Protein AF-A0A1F3W961-F1 (afdb_monomer)

Sequence (120 aa):
MQWIDKKYQHFYQILSARGVRIFGWLLVVLAALFMWKGSFWAGAIFGGVEILAQAYLPSLRFQYALISLLTYPIGRVVGFVALVIVYVLVITPIGLLRSRKFPHGWVDSSSDILPEKMFE

Mean predicted aligned error: 14.53 Å

Secondary structure (DSSP, 8-state):
-HHHHHHHHHHHHSS-HHHHHHHHHHHHHHHHHHHHTT-HHHHHHHHHHHHHHTT-HHHHHHHHHHHHHHHHHHHHHHHHHHHHHHIIIIIHHHHHHT----SS-TTHHHHTT-GGGS--

Structure (mmCIF, N/CA/C/O backbone):
data_AF-A0A1F3W961-F1
#
_entry.id   AF-A0A1F3W961-F1
#
loop_
_atom_site.group_PDB
_atom_site.id
_atom_site.type_symbol
_atom_site.label_atom_id
_atom_site.label_alt_id
_atom_site.label_comp_id
_atom_site.label_asym_id
_atom_site.label_entity_id
_atom_site.label_seq_id
_atom_site.pdbx_PDB_ins_code
_atom_site.Cartn_x
_atom_site.Cartn_y
_atom_site.Cartn_z
_atom_site.occupancy
_atom_site.B_iso_or_equiv
_atom_site.auth_seq_id
_atom_site.auth_comp_id
_atom_site.auth_asym_id
_atom_site.auth_atom_id
_atom_site.pdbx_PDB_model_num
ATOM 1 N N . MET A 1 1 ? 8.814 -21.767 15.604 1.00 44.59 1 MET A N 1
ATOM 2 C CA . MET A 1 1 ? 7.854 -20.675 15.305 1.00 44.59 1 MET A CA 1
ATOM 3 C C . MET A 1 1 ? 8.414 -19.268 15.526 1.00 44.59 1 MET A C 1
ATOM 5 O O . MET A 1 1 ? 8.162 -18.427 14.680 1.00 44.59 1 MET A O 1
ATOM 9 N N . GLN A 1 2 ? 9.254 -19.015 16.540 1.00 48.84 2 GLN A N 1
ATOM 10 C CA . GLN A 1 2 ? 9.833 -17.679 16.817 1.00 48.84 2 GLN A CA 1
ATOM 11 C C . GLN A 1 2 ? 10.632 -17.030 15.664 1.00 48.84 2 GLN A C 1
ATOM 13 O O . GLN A 1 2 ? 10.758 -15.808 15.608 1.00 48.84 2 GLN A O 1
ATOM 18 N N . TRP A 1 3 ? 11.181 -17.818 14.733 1.00 42.12 3 TRP A N 1
ATOM 19 C CA . TRP A 1 3 ? 11.844 -17.276 13.539 1.00 42.12 3 TRP A CA 1
ATOM 20 C C . TRP A 1 3 ? 10.837 -16.580 12.611 1.00 42.12 3 TRP A C 1
ATOM 22 O O . TRP A 1 3 ? 11.116 -15.475 12.148 1.00 42.12 3 TRP A O 1
ATOM 32 N N . ILE A 1 4 ? 9.670 -17.182 12.357 1.00 52.94 4 ILE A N 1
ATOM 33 C CA . ILE A 1 4 ? 8.662 -16.607 11.454 1.00 52.94 4 ILE A CA 1
ATOM 34 C C . ILE A 1 4 ? 8.180 -15.268 12.017 1.00 52.94 4 ILE A C 1
ATOM 36 O O . ILE A 1 4 ? 8.186 -14.284 11.282 1.00 52.94 4 ILE A O 1
ATOM 40 N N . ASP A 1 5 ? 7.916 -15.199 13.325 1.00 50.75 5 ASP A N 1
ATOM 41 C CA . ASP A 1 5 ? 7.569 -13.943 13.999 1.00 50.75 5 ASP A CA 1
ATOM 42 C C . ASP A 1 5 ? 8.665 -12.886 13.850 1.00 50.75 5 ASP A C 1
ATOM 44 O O . ASP A 1 5 ? 8.373 -11.757 13.465 1.00 50.75 5 ASP A O 1
ATOM 48 N N . LYS A 1 6 ? 9.942 -13.244 14.047 1.00 53.06 6 LYS A N 1
ATOM 49 C CA . LYS A 1 6 ? 11.059 -12.303 13.850 1.00 53.06 6 LYS A CA 1
ATOM 50 C C . LYS A 1 6 ? 11.167 -11.804 12.406 1.00 53.06 6 LYS A C 1
ATOM 52 O O . LYS A 1 6 ? 11.431 -10.624 12.196 1.00 53.06 6 LYS A O 1
ATOM 57 N N . LYS A 1 7 ? 10.953 -12.664 11.403 1.00 52.16 7 LYS A N 1
ATOM 58 C CA . LYS A 1 7 ? 11.064 -12.283 9.982 1.00 52.16 7 LYS A CA 1
ATOM 59 C C . LYS A 1 7 ? 9.878 -11.429 9.522 1.00 52.16 7 LYS A C 1
ATOM 61 O O . LYS A 1 7 ? 10.081 -10.448 8.808 1.00 52.16 7 LYS A O 1
ATOM 66 N N . TYR A 1 8 ? 8.666 -11.764 9.966 1.00 49.97 8 TYR A N 1
ATOM 67 C CA . TYR A 1 8 ? 7.462 -10.980 9.688 1.00 49.97 8 TYR A CA 1
ATOM 68 C C . TYR A 1 8 ? 7.497 -9.626 10.400 1.00 49.97 8 TYR A C 1
ATOM 70 O O . TYR A 1 8 ? 7.236 -8.603 9.772 1.00 49.97 8 TYR A O 1
ATOM 78 N N . GLN A 1 9 ? 7.899 -9.582 11.674 1.00 51.91 9 GLN A N 1
ATOM 79 C CA . GLN A 1 9 ? 8.039 -8.321 12.406 1.00 51.91 9 GLN A CA 1
ATOM 80 C C . GLN A 1 9 ? 9.103 -7.409 11.790 1.00 51.91 9 GLN A C 1
ATOM 82 O O . GLN A 1 9 ? 8.900 -6.197 11.758 1.00 51.91 9 GLN A O 1
ATOM 87 N N . HIS A 1 10 ? 10.192 -7.958 11.243 1.00 53.06 10 HIS A N 1
ATOM 88 C CA . HIS A 1 10 ? 11.224 -7.140 10.611 1.00 53.06 10 HIS A CA 1
ATOM 89 C C . HIS A 1 10 ? 10.709 -6.427 9.350 1.00 53.06 10 HIS A C 1
ATOM 91 O O . HIS A 1 10 ? 10.935 -5.231 9.196 1.00 53.06 10 HIS A O 1
ATOM 97 N N . PHE A 1 11 ? 9.911 -7.101 8.513 1.00 52.50 11 PHE A N 1
ATOM 98 C CA . PHE A 1 11 ? 9.284 -6.481 7.336 1.00 52.50 11 PHE A CA 1
ATOM 99 C C . PHE A 1 11 ? 8.367 -5.296 7.701 1.00 52.50 11 PHE A C 1
ATOM 101 O O . PHE A 1 11 ? 8.351 -4.287 6.999 1.00 52.50 11 PHE A O 1
ATOM 108 N N . TYR A 1 12 ? 7.662 -5.373 8.836 1.00 52.69 12 TYR A N 1
ATOM 109 C CA . TYR A 1 12 ? 6.782 -4.297 9.318 1.00 52.69 12 TYR A CA 1
ATOM 110 C C . TYR A 1 12 ? 7.485 -3.229 10.169 1.00 52.69 12 TYR A C 1
ATOM 112 O O . TYR A 1 12 ? 6.971 -2.116 10.299 1.00 52.69 12 TYR A O 1
ATOM 120 N N . GLN A 1 13 ? 8.665 -3.521 10.721 1.00 54.47 13 GLN A N 1
ATOM 121 C CA . GLN A 1 13 ? 9.537 -2.522 11.349 1.00 54.47 13 GLN A CA 1
ATOM 122 C C . GLN A 1 13 ? 10.244 -1.635 10.315 1.00 54.47 13 GLN A C 1
ATOM 124 O O . GLN A 1 13 ? 10.556 -0.488 10.626 1.00 54.47 13 GLN A O 1
ATOM 129 N N . ILE A 1 14 ? 10.445 -2.131 9.088 1.00 56.78 14 ILE A N 1
ATOM 130 C CA . ILE A 1 14 ? 11.060 -1.379 7.981 1.00 56.78 14 ILE A CA 1
ATOM 131 C C . ILE A 1 14 ? 10.112 -0.304 7.419 1.00 56.78 14 ILE A C 1
ATOM 133 O O . ILE A 1 14 ? 10.569 0.670 6.815 1.00 56.78 14 ILE A O 1
ATOM 137 N N . LEU A 1 15 ? 8.795 -0.404 7.656 1.00 64.06 15 LEU A N 1
ATOM 138 C CA . LEU A 1 15 ? 7.877 0.668 7.275 1.00 64.06 15 LEU A CA 1
ATOM 139 C C . LEU A 1 15 ? 8.116 1.903 8.152 1.00 64.06 15 LEU A C 1
ATOM 141 O O . LEU A 1 15 ? 7.747 1.947 9.334 1.00 64.06 15 LEU A O 1
ATOM 145 N N . SER A 1 16 ? 8.724 2.924 7.540 1.00 74.94 16 SER A N 1
ATOM 146 C CA . SER A 1 16 ? 8.951 4.215 8.183 1.00 74.94 16 SER A CA 1
ATOM 147 C C . SER A 1 16 ? 7.640 4.737 8.778 1.00 74.94 16 SER A C 1
ATOM 149 O O . SER A 1 16 ? 6.588 4.709 8.134 1.00 74.94 16 SER A O 1
ATOM 151 N N . ALA A 1 17 ? 7.690 5.235 10.016 1.00 78.12 17 ALA A N 1
ATOM 152 C CA . ALA A 1 17 ? 6.505 5.770 10.692 1.00 78.12 17 ALA A CA 1
ATOM 153 C C . ALA A 1 17 ? 5.816 6.871 9.863 1.00 78.12 17 ALA A C 1
ATOM 155 O O . ALA A 1 17 ? 4.596 7.011 9.899 1.00 78.12 17 ALA A O 1
ATOM 156 N N . ARG A 1 18 ? 6.592 7.611 9.058 1.00 83.06 18 ARG A N 1
ATOM 157 C CA . ARG A 1 18 ? 6.081 8.599 8.103 1.00 83.06 18 ARG A CA 1
ATOM 158 C C . ARG A 1 18 ? 5.230 7.951 7.003 1.00 83.06 18 ARG A C 1
ATOM 160 O O . ARG A 1 18 ? 4.133 8.435 6.756 1.00 83.06 18 ARG A O 1
ATOM 167 N N . GLY A 1 19 ? 5.691 6.861 6.386 1.00 81.19 19 GLY A N 1
ATOM 168 C CA . GLY A 1 19 ? 4.933 6.144 5.351 1.00 81.19 19 GLY A CA 1
ATOM 169 C C . GLY A 1 19 ? 3.609 5.577 5.869 1.00 81.19 19 GLY A C 1
ATOM 170 O O . GLY A 1 19 ? 2.579 5.730 5.220 1.00 81.19 19 GLY A O 1
ATOM 171 N N . VAL A 1 20 ? 3.616 5.021 7.084 1.00 84.31 20 VAL A N 1
ATOM 172 C CA . VAL A 1 20 ? 2.401 4.515 7.750 1.00 84.31 20 VAL A CA 1
ATOM 173 C C . VAL A 1 20 ? 1.388 5.639 8.004 1.00 84.31 20 VAL A C 1
ATOM 175 O O . VAL A 1 20 ? 0.197 5.463 7.768 1.00 84.31 20 VAL A O 1
ATOM 178 N N . ARG A 1 21 ? 1.847 6.819 8.439 1.00 85.75 21 ARG A N 1
ATOM 179 C CA . ARG A 1 21 ? 0.961 7.976 8.654 1.00 85.75 21 ARG A CA 1
ATOM 180 C C . ARG A 1 21 ? 0.380 8.521 7.355 1.00 85.75 21 ARG A C 1
ATOM 182 O O . ARG A 1 21 ? -0.801 8.855 7.325 1.00 85.75 21 ARG A O 1
ATOM 189 N N . ILE A 1 22 ? 1.185 8.596 6.290 1.00 88.06 22 ILE A N 1
ATOM 190 C CA . ILE A 1 22 ? 0.708 8.997 4.954 1.00 88.06 22 ILE A CA 1
ATOM 191 C C . ILE A 1 22 ? -0.395 8.044 4.488 1.00 88.06 22 ILE A C 1
ATOM 193 O O . ILE A 1 22 ? -1.434 8.493 4.015 1.00 88.06 22 ILE A O 1
ATOM 197 N N . PHE A 1 23 ? -0.199 6.739 4.681 1.00 88.56 23 PHE A N 1
ATOM 198 C CA . PHE A 1 23 ? -1.224 5.745 4.388 1.00 88.56 23 PHE A CA 1
ATOM 199 C C . PHE A 1 23 ? -2.513 5.972 5.192 1.00 88.56 23 PHE A C 1
ATOM 201 O O . PHE A 1 23 ? -3.590 6.006 4.605 1.00 88.56 23 PHE A O 1
ATOM 208 N N . GLY A 1 24 ? -2.418 6.218 6.501 1.00 87.06 24 GLY A N 1
ATOM 209 C CA . GLY A 1 24 ? -3.598 6.553 7.304 1.00 87.06 24 GLY A CA 1
ATOM 210 C C . GLY A 1 24 ? -4.315 7.818 6.816 1.00 87.06 24 GLY A C 1
ATOM 211 O O . GLY A 1 24 ? -5.539 7.868 6.786 1.00 87.06 24 GLY A O 1
ATOM 212 N N . TRP A 1 25 ? -3.579 8.838 6.359 1.00 90.50 25 TRP A N 1
ATOM 213 C CA . TRP A 1 25 ? -4.191 10.040 5.780 1.00 90.50 25 TRP A CA 1
ATOM 214 C C . TRP A 1 25 ? -4.935 9.740 4.479 1.00 90.50 25 TRP A C 1
ATOM 216 O O . TRP A 1 25 ? -6.008 10.296 4.256 1.00 90.50 25 TRP A O 1
ATOM 226 N N . LEU A 1 26 ? -4.420 8.830 3.648 1.00 91.50 26 LEU A N 1
ATOM 227 C CA . LEU A 1 26 ? -5.134 8.363 2.457 1.00 91.50 26 LEU A CA 1
ATOM 228 C C . LEU A 1 26 ? -6.453 7.670 2.821 1.00 91.50 26 LEU A C 1
ATOM 230 O O . LEU A 1 26 ? -7.454 7.898 2.144 1.00 91.50 26 LEU A O 1
ATOM 234 N N . LEU A 1 27 ? -6.484 6.881 3.901 1.00 89.62 27 LEU A N 1
ATOM 235 C CA . LEU A 1 27 ? -7.721 6.258 4.386 1.00 89.62 27 LEU A CA 1
ATOM 236 C C . LEU A 1 27 ? -8.731 7.294 4.896 1.00 89.62 27 LEU A C 1
ATOM 238 O O . LEU A 1 27 ? -9.917 7.180 4.594 1.00 89.62 27 LEU A O 1
ATOM 242 N N . VAL A 1 28 ? -8.275 8.345 5.583 1.00 90.75 28 VAL A N 1
ATOM 243 C CA . VAL A 1 28 ? -9.139 9.463 6.008 1.00 90.75 28 VAL A CA 1
ATOM 244 C C . VAL A 1 28 ? -9.724 10.204 4.801 1.00 90.75 28 VAL A C 1
ATOM 246 O O . VAL A 1 28 ? -10.920 10.490 4.774 1.00 90.75 28 VAL A O 1
ATOM 249 N N . VAL A 1 29 ? -8.916 10.477 3.772 1.00 91.69 29 VAL A N 1
ATOM 250 C CA . VAL A 1 29 ? -9.399 11.098 2.525 1.00 91.69 29 VAL A CA 1
ATOM 251 C C . VAL A 1 29 ? -10.427 10.201 1.837 1.00 91.69 29 VAL A C 1
ATOM 253 O O . VAL A 1 29 ? -11.468 10.681 1.391 1.00 91.69 29 VAL A O 1
ATOM 256 N N . LEU A 1 30 ? -10.179 8.891 1.794 1.00 89.06 30 LEU A N 1
ATOM 257 C CA . LEU A 1 30 ? -11.129 7.928 1.246 1.00 89.06 30 LEU A CA 1
ATOM 258 C C . LEU A 1 30 ? -12.448 7.930 2.036 1.00 89.06 30 LEU A C 1
ATOM 260 O O . LEU A 1 30 ? -13.521 7.934 1.435 1.00 89.06 30 LEU A O 1
ATOM 264 N N . ALA A 1 31 ? -12.384 7.996 3.368 1.00 88.12 31 ALA A N 1
ATOM 265 C CA . ALA A 1 31 ? -13.561 8.108 4.225 1.00 88.12 31 ALA A CA 1
ATOM 266 C C . ALA A 1 31 ? -14.360 9.389 3.933 1.00 88.12 31 ALA A C 1
ATOM 268 O O . ALA A 1 31 ? -15.581 9.329 3.796 1.00 88.12 31 ALA A O 1
ATOM 269 N N . ALA A 1 32 ? -13.682 10.526 3.744 1.00 87.62 32 ALA A N 1
ATOM 270 C CA . ALA A 1 32 ? -14.320 11.786 3.365 1.00 87.62 32 ALA A CA 1
ATOM 271 C C . ALA A 1 32 ? -15.024 11.696 1.996 1.00 87.62 32 ALA A C 1
ATOM 273 O O . ALA A 1 32 ? -16.142 12.190 1.838 1.00 87.62 32 ALA A O 1
ATOM 274 N N . LEU A 1 33 ? -14.429 10.996 1.022 1.00 88.81 33 LEU A N 1
ATOM 275 C CA . LEU A 1 33 ? -15.074 10.718 -0.268 1.00 88.81 33 LEU A CA 1
ATOM 276 C C . LEU A 1 33 ? -16.329 9.842 -0.111 1.00 88.81 33 LEU A C 1
ATOM 278 O O . LEU A 1 33 ? -17.332 10.075 -0.787 1.00 88.81 33 LEU A O 1
ATOM 282 N N . PHE A 1 34 ? -16.314 8.864 0.799 1.00 85.62 34 PHE A N 1
ATOM 283 C CA . PHE A 1 34 ? -17.500 8.062 1.119 1.00 85.62 34 PHE A CA 1
ATOM 284 C C . PHE A 1 34 ? -18.606 8.881 1.792 1.00 85.62 34 PHE A C 1
ATOM 286 O O . PHE A 1 34 ? -19.782 8.675 1.478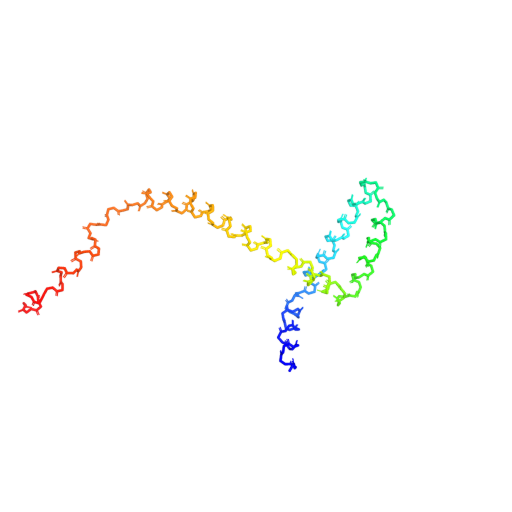 1.00 85.62 34 PHE A O 1
ATOM 293 N N . MET A 1 35 ? -18.248 9.831 2.665 1.00 86.25 35 MET A N 1
ATOM 294 C CA . MET A 1 35 ? -19.214 10.763 3.257 1.00 86.25 35 MET A CA 1
ATOM 295 C C . MET A 1 35 ? -19.901 11.600 2.176 1.00 86.25 35 MET A C 1
ATOM 297 O O . MET 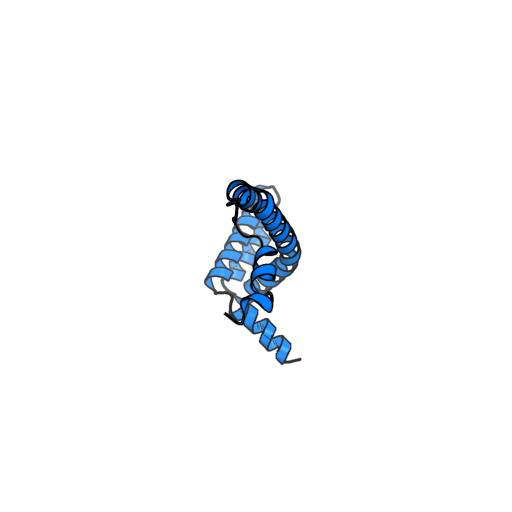A 1 35 ? -21.121 11.745 2.199 1.00 86.25 35 MET A O 1
ATOM 301 N N . TRP A 1 36 ? -19.128 12.091 1.202 1.00 84.38 36 TRP A N 1
ATOM 302 C CA . TRP A 1 36 ? -19.640 12.887 0.085 1.00 84.38 36 TRP A CA 1
ATOM 303 C C . TRP A 1 36 ? -20.620 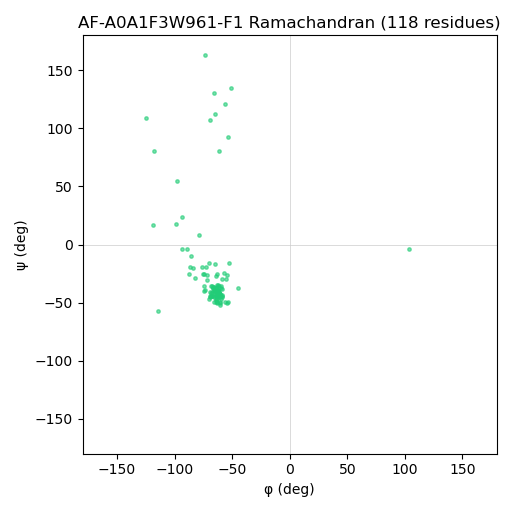12.110 -0.805 1.00 84.38 36 TRP A C 1
ATOM 305 O O . TRP A 1 36 ? -21.607 12.661 -1.281 1.00 84.38 36 TRP A O 1
ATOM 315 N N . LYS A 1 37 ? -20.382 10.810 -1.019 1.00 82.69 37 LYS A N 1
ATOM 316 C CA . LYS A 1 37 ? -21.180 9.972 -1.932 1.00 82.69 37 LYS A CA 1
ATOM 317 C C . LYS A 1 37 ? -22.521 9.490 -1.347 1.00 82.69 37 LYS A C 1
ATOM 319 O O . LYS A 1 37 ? -23.187 8.661 -1.960 1.00 82.69 37 LYS A O 1
ATOM 324 N N . GLY A 1 38 ? -22.923 9.988 -0.176 1.00 78.62 38 GLY A N 1
ATOM 325 C CA . GLY A 1 38 ? -24.219 9.686 0.446 1.00 78.62 38 GLY A CA 1
ATOM 326 C C . GLY A 1 38 ? -24.166 8.685 1.603 1.00 78.62 38 GLY A C 1
ATOM 327 O O . GLY A 1 38 ? -25.169 8.492 2.283 1.00 78.62 38 GLY A O 1
ATOM 328 N N . SER A 1 39 ? -22.998 8.112 1.905 1.00 83.19 39 SER A N 1
ATOM 329 C CA . SER A 1 39 ? -22.799 7.219 3.056 1.00 83.19 39 SER A CA 1
ATOM 330 C C . SER A 1 39 ? -22.193 7.973 4.240 1.00 83.19 39 SER A C 1
ATOM 332 O O . SER A 1 39 ? -21.152 7.584 4.774 1.00 83.19 39 SER A O 1
ATOM 334 N N . PHE A 1 40 ? -22.843 9.067 4.651 1.00 84.62 40 PHE A N 1
ATOM 335 C CA . PHE A 1 40 ? -22.331 9.991 5.671 1.00 84.62 40 PHE A CA 1
ATOM 336 C C . PHE A 1 40 ? -21.958 9.285 6.982 1.00 84.62 40 PHE A C 1
ATOM 338 O O . PHE A 1 40 ? -20.841 9.441 7.464 1.00 84.62 40 PHE A O 1
ATOM 345 N N . TRP A 1 41 ? -22.852 8.448 7.519 1.00 86.62 41 TRP A N 1
ATOM 346 C CA . TRP A 1 41 ? -22.623 7.729 8.777 1.00 86.62 41 TRP A CA 1
ATOM 347 C C . TRP A 1 41 ? -21.450 6.751 8.700 1.00 86.62 41 TRP A C 1
ATOM 349 O O . TRP A 1 41 ? -20.606 6.730 9.591 1.00 86.62 41 TRP A O 1
ATOM 359 N N . ALA A 1 42 ? -21.362 5.977 7.617 1.00 84.75 42 ALA A N 1
ATOM 360 C CA . ALA A 1 42 ? -20.273 5.024 7.430 1.00 84.75 42 ALA A CA 1
ATOM 361 C C . ALA A 1 42 ? -18.926 5.743 7.284 1.00 84.75 42 ALA A C 1
ATOM 363 O O . ALA A 1 42 ? -17.949 5.350 7.915 1.00 84.75 42 ALA A O 1
ATOM 364 N N . GLY A 1 43 ? -18.882 6.826 6.504 1.00 86.19 43 GLY A N 1
ATOM 365 C CA . GLY A 1 43 ? -17.669 7.617 6.330 1.00 86.19 43 GLY A CA 1
ATOM 366 C C . GLY A 1 43 ? -17.252 8.369 7.599 1.00 86.19 43 GLY A C 1
ATOM 367 O O . GLY A 1 43 ? -16.063 8.432 7.888 1.00 86.19 43 GLY A O 1
ATOM 368 N N . ALA A 1 44 ? -18.202 8.858 8.405 1.00 86.75 44 ALA A N 1
ATOM 369 C CA . ALA A 1 44 ? -17.912 9.511 9.682 1.00 86.75 44 ALA A CA 1
ATOM 370 C C . ALA A 1 44 ? -17.340 8.529 10.717 1.00 86.75 44 ALA A C 1
ATOM 372 O O . ALA A 1 44 ? -16.347 8.836 11.373 1.00 86.75 44 ALA A O 1
ATOM 373 N N . ILE A 1 45 ? -17.929 7.331 10.832 1.00 88.69 45 ILE A N 1
ATOM 374 C CA . ILE A 1 45 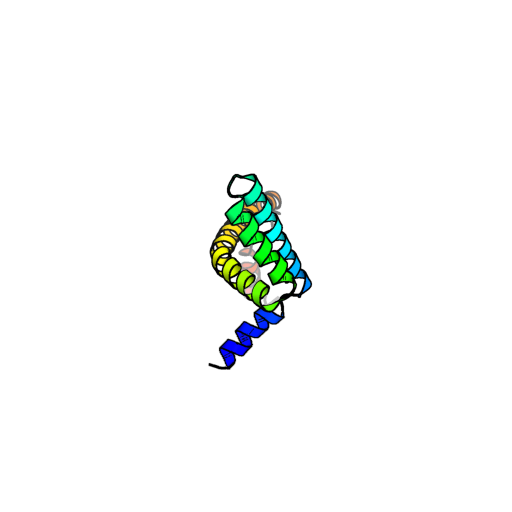? -17.432 6.278 11.730 1.00 88.69 45 ILE A CA 1
ATOM 375 C C . ILE A 1 45 ? -16.042 5.826 11.276 1.00 88.69 45 ILE A C 1
ATOM 377 O O . ILE A 1 45 ? -15.110 5.806 12.074 1.00 88.69 45 ILE A O 1
ATOM 381 N N . PHE A 1 46 ? -15.884 5.515 9.988 1.00 86.81 46 PHE A N 1
ATOM 382 C CA . PHE A 1 46 ? -14.616 5.035 9.447 1.00 86.81 46 PHE A CA 1
ATOM 383 C C . PHE A 1 46 ? -13.520 6.104 9.551 1.00 86.81 46 PHE A C 1
ATOM 385 O O . PHE A 1 46 ? -12.447 5.840 10.080 1.00 86.81 46 PHE A O 1
ATOM 392 N N . GLY A 1 47 ? -13.811 7.343 9.151 1.00 87.88 47 GLY A N 1
ATOM 393 C CA . GLY A 1 47 ? -12.880 8.465 9.256 1.00 87.88 47 GLY A CA 1
ATOM 394 C C . GLY A 1 47 ? -12.495 8.788 10.700 1.00 87.88 47 GLY A C 1
ATOM 395 O O . GLY A 1 47 ? -11.322 9.027 10.975 1.00 87.88 47 GLY A O 1
ATOM 396 N N . GLY A 1 48 ? -13.444 8.736 11.641 1.00 87.81 48 GLY A N 1
ATOM 397 C CA . GLY A 1 48 ? -13.169 8.941 13.065 1.00 87.81 48 GLY A CA 1
ATOM 398 C C . GLY A 1 48 ? -12.228 7.882 13.645 1.00 87.81 48 GLY A C 1
ATOM 399 O O . GLY A 1 48 ? -11.274 8.221 14.34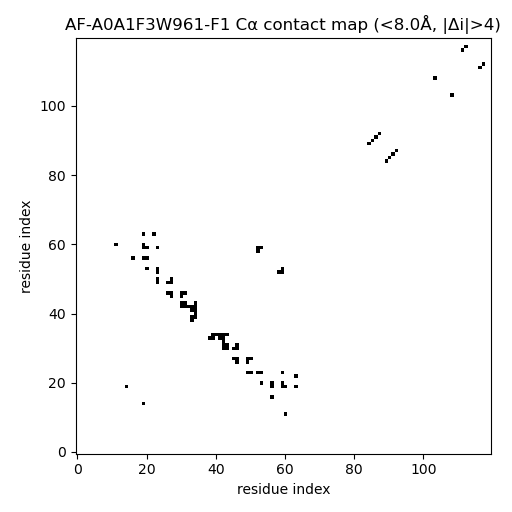7 1.00 87.81 48 GLY A O 1
ATOM 400 N N . VAL A 1 49 ? -12.445 6.608 13.302 1.00 88.94 49 VAL A N 1
ATOM 401 C CA . VAL A 1 49 ? -11.562 5.499 13.700 1.00 88.94 49 VAL A CA 1
ATOM 402 C C . VAL A 1 49 ? -10.158 5.687 13.125 1.00 88.94 49 VAL A C 1
ATOM 404 O O . VAL A 1 49 ? -9.181 5.535 13.855 1.00 88.94 49 VAL A O 1
ATOM 407 N N . GLU A 1 50 ? -10.042 6.081 11.856 1.00 88.94 50 GLU A N 1
ATOM 408 C CA . GLU A 1 50 ? -8.751 6.316 11.199 1.00 88.94 50 GLU A CA 1
ATOM 409 C C . GLU A 1 50 ? -7.993 7.515 11.790 1.00 88.94 50 GLU A C 1
ATOM 411 O O . GLU A 1 50 ? -6.778 7.454 11.980 1.00 88.94 50 GLU A O 1
ATOM 416 N N . ILE A 1 51 ? -8.695 8.590 12.167 1.00 88.81 51 ILE A N 1
ATOM 417 C CA . ILE A 1 51 ? -8.092 9.738 12.862 1.00 88.81 51 ILE A CA 1
ATOM 418 C C . ILE A 1 51 ? -7.539 9.314 14.228 1.00 88.81 51 ILE A C 1
ATOM 420 O O . ILE A 1 51 ? -6.417 9.683 14.576 1.00 88.81 51 ILE A O 1
ATOM 424 N N . LEU A 1 52 ? -8.278 8.503 14.990 1.00 87.31 52 LEU A N 1
ATOM 425 C CA . LEU A 1 52 ? -7.791 7.958 16.261 1.00 87.31 52 LEU A CA 1
ATOM 426 C C . LEU A 1 52 ? -6.623 6.982 16.051 1.00 87.31 52 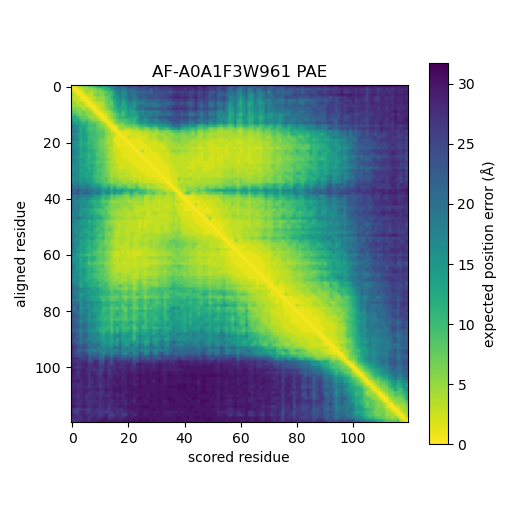LEU A C 1
ATOM 428 O O . LEU A 1 52 ? -5.663 6.985 16.826 1.00 87.31 52 LEU A O 1
ATOM 432 N N . ALA A 1 53 ? -6.650 6.196 14.973 1.00 85.00 53 ALA A N 1
ATOM 433 C CA . ALA A 1 53 ? -5.581 5.269 14.621 1.00 85.00 53 ALA A CA 1
ATOM 434 C C . ALA A 1 53 ? -4.249 5.984 14.320 1.00 85.00 53 ALA A C 1
ATOM 436 O O . ALA A 1 53 ? -3.192 5.412 14.580 1.00 85.00 53 ALA A O 1
ATOM 437 N N . GLN A 1 54 ? -4.258 7.256 13.892 1.00 85.31 54 GLN A N 1
ATOM 438 C CA . GLN A 1 54 ? -3.035 8.064 13.717 1.00 85.31 54 GLN A CA 1
ATOM 439 C C . GLN A 1 54 ? -2.211 8.222 15.001 1.00 85.31 54 GLN A C 1
ATOM 441 O O . GLN A 1 54 ? -0.980 8.330 14.934 1.00 85.31 54 GLN A O 1
ATOM 446 N N . ALA A 1 55 ? -2.860 8.204 16.169 1.00 85.69 55 ALA A N 1
ATOM 447 C CA . ALA A 1 55 ? -2.174 8.227 17.457 1.00 85.69 55 ALA A CA 1
ATOM 448 C C . ALA A 1 55 ? -1.537 6.867 17.804 1.00 85.69 55 ALA A C 1
ATOM 450 O O . ALA A 1 55 ? -0.542 6.819 18.528 1.00 85.69 55 ALA A O 1
ATOM 451 N N . TYR A 1 56 ? -2.059 5.766 17.252 1.00 85.50 56 TYR A N 1
ATOM 452 C CA . TYR A 1 56 ? -1.628 4.402 17.543 1.00 85.50 56 TYR A CA 1
ATOM 453 C C . TYR A 1 56 ? -1.068 3.696 16.298 1.00 85.50 56 TYR A C 1
ATOM 455 O O . TYR A 1 56 ? -1.700 2.856 15.668 1.00 85.50 56 TYR A O 1
ATOM 463 N N . LEU A 1 57 ? 0.195 3.989 15.977 1.00 80.94 57 LEU A N 1
ATOM 464 C CA . LEU A 1 57 ? 0.930 3.412 14.838 1.00 80.94 57 LEU A CA 1
ATOM 465 C C . LEU A 1 57 ? 0.794 1.882 14.639 1.00 80.94 57 LEU A C 1
ATOM 467 O O . LEU A 1 57 ? 0.771 1.457 13.480 1.00 80.94 57 LEU A O 1
ATOM 471 N N . PRO A 1 58 ? 0.731 1.027 15.683 1.00 82.25 58 PRO A N 1
ATOM 472 C CA . PRO A 1 58 ? 0.577 -0.412 15.484 1.00 82.25 58 PRO A CA 1
ATOM 473 C C . PRO A 1 58 ? -0.728 -0.821 14.781 1.00 82.25 58 PRO A C 1
ATOM 475 O O . PRO A 1 58 ? -0.690 -1.754 13.979 1.00 82.25 58 PRO A O 1
ATOM 478 N N . SER A 1 59 ? -1.855 -0.132 15.011 1.00 84.75 59 SER A N 1
ATOM 479 C CA . SER A 1 59 ? -3.118 -0.461 14.326 1.00 84.75 59 SER A CA 1
ATOM 480 C C . SER A 1 59 ? -3.056 -0.112 12.839 1.00 84.75 59 SER A C 1
ATOM 482 O O . SER A 1 59 ? -3.393 -0.947 12.002 1.00 84.75 59 SER A O 1
ATOM 484 N N . LEU A 1 60 ? -2.518 1.063 12.498 1.00 83.88 60 LEU A N 1
ATOM 485 C CA . LEU A 1 60 ? -2.287 1.477 11.109 1.00 83.88 60 LEU A CA 1
ATOM 486 C C . LEU A 1 60 ? -1.368 0.507 10.358 1.00 83.88 60 LEU A C 1
ATOM 488 O O . LEU A 1 60 ? -1.591 0.210 9.186 1.00 83.88 60 LEU A O 1
ATOM 492 N N . ARG A 1 61 ? -0.339 -0.027 11.029 1.00 83.25 61 ARG A N 1
ATOM 493 C CA . ARG A 1 61 ? 0.543 -1.051 10.443 1.00 83.25 61 ARG A CA 1
ATOM 494 C C . ARG A 1 61 ? -0.211 -2.337 10.121 1.00 83.25 61 ARG A C 1
ATOM 496 O O . ARG A 1 61 ? 0.038 -2.931 9.076 1.00 83.25 61 ARG A O 1
ATOM 503 N N . PHE A 1 62 ? -1.128 -2.752 10.990 1.00 83.38 62 PHE A N 1
ATOM 504 C CA . PHE A 1 62 ? -1.944 -3.943 10.769 1.00 83.38 62 PHE A CA 1
ATOM 505 C C . PHE A 1 62 ? -2.946 -3.757 9.620 1.00 83.38 62 PHE A C 1
ATOM 507 O O . PHE A 1 62 ? -3.084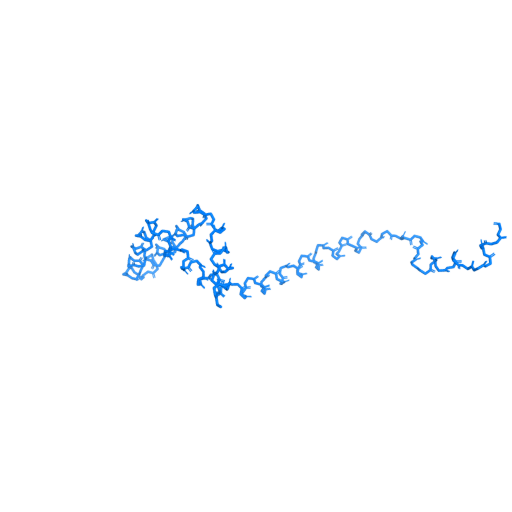 -4.628 8.764 1.00 83.38 62 PHE A O 1
ATOM 514 N N . GLN A 1 63 ? -3.593 -2.595 9.534 1.00 84.50 63 GLN A N 1
ATOM 515 C CA . GLN A 1 63 ? -4.469 -2.265 8.406 1.00 84.50 63 GLN A CA 1
ATOM 516 C C . GLN A 1 63 ? -3.694 -2.203 7.085 1.00 84.50 63 GLN A C 1
ATOM 518 O O . GLN A 1 63 ? -4.125 -2.772 6.081 1.00 84.50 63 GLN A O 1
ATOM 523 N N . TYR A 1 64 ? -2.517 -1.571 7.093 1.00 84.62 64 TYR A N 1
ATOM 524 C CA . TYR A 1 64 ? -1.625 -1.536 5.938 1.00 84.62 64 TYR A CA 1
ATOM 525 C C . TYR A 1 64 ? -1.221 -2.946 5.494 1.00 84.62 64 TYR A C 1
ATOM 527 O O . TYR A 1 64 ? -1.252 -3.240 4.301 1.00 84.62 64 TYR A O 1
ATOM 535 N N . ALA A 1 65 ? -0.887 -3.828 6.442 1.00 82.19 65 ALA A N 1
ATOM 536 C CA . ALA A 1 65 ? -0.568 -5.230 6.186 1.00 82.19 65 ALA A CA 1
ATOM 537 C C . ALA A 1 65 ? -1.707 -5.953 5.459 1.00 82.19 65 ALA A C 1
ATOM 539 O O . ALA A 1 65 ? -1.480 -6.598 4.438 1.00 82.19 65 ALA A O 1
ATOM 540 N N . LEU A 1 66 ? -2.934 -5.812 5.966 1.00 85.12 66 LEU A N 1
ATOM 541 C CA . LEU A 1 66 ? -4.123 -6.445 5.398 1.00 85.12 66 LEU A CA 1
ATOM 542 C C . LEU A 1 66 ? -4.421 -5.942 3.986 1.00 85.12 66 LEU A C 1
ATOM 544 O O . LEU A 1 66 ? -4.599 -6.738 3.065 1.00 85.12 66 LEU A O 1
ATOM 548 N N . ILE A 1 67 ? -4.435 -4.623 3.796 1.00 84.88 67 ILE A N 1
ATOM 549 C CA . ILE A 1 67 ? -4.711 -4.023 2.487 1.00 84.88 67 ILE A CA 1
ATOM 550 C C . ILE A 1 67 ? -3.603 -4.382 1.495 1.00 84.88 67 ILE A C 1
ATOM 552 O O . ILE A 1 67 ? -3.891 -4.722 0.347 1.00 84.88 67 ILE A O 1
ATOM 556 N N . SER A 1 68 ? -2.344 -4.390 1.932 1.00 80.75 68 SER A N 1
ATOM 557 C CA . SER A 1 68 ? -1.215 -4.820 1.104 1.00 80.75 68 SER A CA 1
ATOM 558 C C . SER A 1 68 ? -1.322 -6.292 0.729 1.00 80.75 68 SER A C 1
ATOM 560 O O . SER A 1 68 ? -1.072 -6.633 -0.418 1.00 80.75 68 SER A O 1
ATOM 562 N N . LEU A 1 69 ? -1.745 -7.169 1.641 1.00 82.81 69 LEU A N 1
ATOM 563 C CA . LEU A 1 69 ? -1.925 -8.593 1.349 1.00 82.81 69 LEU A CA 1
ATOM 564 C C . LEU A 1 69 ? -2.972 -8.815 0.247 1.00 82.81 69 LEU A C 1
ATOM 566 O O . LEU A 1 69 ? -2.757 -9.631 -0.647 1.00 82.81 69 LEU A O 1
ATOM 570 N N . LEU A 1 70 ? -4.071 -8.057 0.282 1.00 82.00 70 LEU A N 1
ATOM 571 C CA . LEU A 1 70 ? -5.134 -8.119 -0.726 1.00 82.00 70 LEU A CA 1
ATOM 572 C C . LEU A 1 70 ? -4.726 -7.483 -2.060 1.00 82.00 70 LEU A C 1
ATOM 574 O O . LEU A 1 70 ? -5.062 -7.994 -3.127 1.00 82.00 70 LEU A O 1
ATOM 578 N N . THR A 1 71 ? -3.999 -6.368 -2.015 1.00 81.69 71 THR A N 1
ATOM 579 C CA . THR A 1 71 ? -3.597 -5.620 -3.216 1.00 81.69 71 THR A CA 1
ATOM 580 C C . THR A 1 71 ? -2.328 -6.166 -3.864 1.00 81.69 71 THR A C 1
ATOM 582 O O . THR A 1 71 ? -2.133 -5.961 -5.057 1.00 81.69 71 THR A O 1
ATOM 585 N N . TYR A 1 72 ? -1.498 -6.919 -3.140 1.00 80.44 72 TYR A N 1
ATOM 586 C CA . TYR A 1 72 ? -0.277 -7.545 -3.652 1.00 80.44 72 TYR A CA 1
ATOM 587 C C . TYR A 1 72 ? -0.497 -8.426 -4.895 1.00 80.44 72 TYR A C 1
ATOM 589 O O . TYR A 1 72 ? 0.214 -8.211 -5.881 1.00 80.44 72 TYR A O 1
ATOM 597 N N . PRO A 1 73 ? -1.451 -9.383 -4.930 1.00 81.69 73 PRO A N 1
ATOM 598 C CA . PRO A 1 73 ? -1.681 -10.184 -6.133 1.00 81.69 73 PRO A CA 1
ATOM 599 C C . PRO A 1 73 ? -2.116 -9.320 -7.321 1.00 81.69 73 PRO A C 1
ATOM 601 O O . PRO A 1 73 ? -1.617 -9.510 -8.428 1.00 81.69 73 PRO A O 1
ATOM 604 N N . ILE A 1 74 ? -2.974 -8.324 -7.084 1.00 83.44 74 ILE A N 1
ATOM 605 C CA . ILE A 1 74 ? -3.439 -7.390 -8.117 1.00 83.44 74 ILE A CA 1
ATOM 606 C C . ILE A 1 74 ? -2.256 -6.579 -8.656 1.00 83.44 74 ILE A C 1
ATOM 608 O O . ILE A 1 74 ? -2.022 -6.542 -9.861 1.00 83.44 74 ILE A O 1
ATOM 612 N N . GLY A 1 75 ? -1.460 -5.987 -7.765 1.00 77.62 75 GLY A N 1
ATOM 613 C CA . GLY A 1 75 ? -0.281 -5.201 -8.116 1.00 77.62 75 GLY A CA 1
ATOM 614 C C . GLY A 1 75 ? 0.772 -6.017 -8.862 1.00 77.62 75 GLY A C 1
ATOM 615 O O . GLY A 1 75 ? 1.386 -5.510 -9.795 1.00 77.62 75 GLY A O 1
ATOM 616 N N . ARG A 1 76 ? 0.943 -7.300 -8.522 1.00 80.62 76 ARG A N 1
ATOM 617 C CA . ARG A 1 76 ? 1.853 -8.207 -9.233 1.00 80.62 76 ARG A CA 1
ATOM 618 C C . ARG A 1 76 ? 1.398 -8.460 -10.669 1.00 80.62 76 ARG A C 1
ATOM 620 O O . ARG A 1 76 ? 2.224 -8.404 -11.576 1.00 80.62 76 ARG A O 1
ATOM 627 N N . VAL A 1 77 ? 0.108 -8.719 -10.877 1.00 86.00 77 VAL A N 1
ATOM 628 C CA . VAL A 1 77 ? -0.453 -8.930 -12.220 1.00 86.00 77 VAL A CA 1
ATOM 629 C C . VAL A 1 77 ? -0.366 -7.645 -13.040 1.00 86.00 77 VAL A C 1
ATOM 631 O O . VAL A 1 77 ? 0.172 -7.662 -14.143 1.00 86.00 77 VAL A O 1
ATOM 634 N N . VAL A 1 78 ? -0.816 -6.517 -12.485 1.00 85.06 78 VAL A N 1
ATOM 635 C CA . VAL A 1 78 ? -0.770 -5.211 -13.161 1.00 85.06 78 VAL A CA 1
ATOM 636 C C . VAL A 1 78 ? 0.669 -4.806 -13.479 1.00 85.06 78 VAL A C 1
ATOM 638 O O . VAL A 1 78 ? 0.944 -4.358 -14.587 1.00 85.06 78 VAL A O 1
ATOM 641 N N . GLY A 1 79 ? 1.604 -5.016 -12.551 1.00 84.75 79 GLY A N 1
ATOM 642 C CA . GLY A 1 79 ? 3.025 -4.743 -12.758 1.00 84.75 79 GLY A CA 1
ATOM 643 C C . GLY A 1 79 ? 3.638 -5.614 -13.854 1.00 84.75 79 GLY A C 1
ATOM 644 O O . GLY A 1 79 ? 4.388 -5.107 -14.685 1.00 84.75 79 GLY A O 1
ATOM 645 N N . PHE A 1 80 ? 3.281 -6.900 -13.913 1.00 87.44 80 PHE A N 1
ATOM 646 C CA . PHE A 1 80 ? 3.713 -7.784 -14.994 1.00 87.44 80 PHE A CA 1
ATOM 647 C C . PHE A 1 80 ? 3.172 -7.320 -16.350 1.00 87.44 80 PHE A C 1
ATOM 649 O O . PHE A 1 80 ? 3.935 -7.196 -17.303 1.00 87.44 80 PHE A O 1
ATOM 656 N N . VAL A 1 81 ? 1.881 -6.987 -16.425 1.00 90.50 81 VAL A N 1
ATOM 657 C CA . VAL A 1 81 ? 1.260 -6.460 -17.649 1.00 90.50 81 VAL A CA 1
ATOM 658 C C . VAL A 1 81 ? 1.919 -5.146 -18.075 1.00 90.50 81 VAL A C 1
ATOM 660 O O . VAL A 1 81 ? 2.273 -4.997 -19.240 1.00 90.50 81 VAL A O 1
ATOM 663 N N . ALA A 1 82 ? 2.156 -4.219 -17.146 1.00 89.50 82 ALA A N 1
ATOM 664 C CA . ALA A 1 82 ? 2.837 -2.960 -17.436 1.00 89.50 82 ALA A CA 1
ATOM 665 C C . ALA A 1 82 ? 4.263 -3.186 -17.963 1.00 89.50 82 ALA A C 1
ATOM 667 O O . ALA A 1 82 ? 4.657 -2.557 -18.942 1.00 89.50 82 ALA A O 1
ATOM 668 N N . LEU A 1 83 ? 5.019 -4.118 -17.372 1.00 88.88 83 LEU A N 1
ATOM 669 C CA . LEU A 1 83 ? 6.347 -4.494 -17.863 1.00 88.88 83 LEU A CA 1
ATOM 670 C C . LEU A 1 83 ? 6.293 -5.087 -19.271 1.00 88.88 83 LEU A C 1
ATOM 672 O O . LEU A 1 83 ? 7.113 -4.715 -20.104 1.00 88.88 83 LEU A O 1
ATOM 676 N N . VAL A 1 84 ? 5.324 -5.961 -19.557 1.00 90.81 84 VAL A N 1
ATOM 677 C CA . VAL A 1 84 ? 5.122 -6.523 -20.901 1.00 90.81 84 VAL A CA 1
ATOM 678 C C . VAL A 1 84 ? 4.811 -5.416 -21.906 1.00 90.81 84 VAL A C 1
ATOM 680 O O . VAL A 1 84 ? 5.416 -5.377 -22.973 1.00 90.81 84 VAL A O 1
ATOM 683 N N . ILE A 1 85 ? 3.928 -4.478 -21.555 1.00 91.50 85 ILE A N 1
ATOM 684 C CA . ILE A 1 85 ? 3.588 -3.333 -22.407 1.00 91.50 85 ILE A CA 1
ATOM 685 C C . ILE A 1 85 ? 4.829 -2.479 -22.679 1.00 91.50 85 ILE A C 1
ATOM 687 O O . ILE A 1 85 ? 5.116 -2.179 -23.833 1.00 91.50 85 ILE A O 1
ATOM 691 N N . VAL A 1 86 ? 5.595 -2.115 -21.648 1.00 90.69 86 VAL A N 1
ATOM 692 C CA . VAL A 1 86 ? 6.824 -1.321 -21.811 1.00 90.69 86 VAL A CA 1
ATOM 693 C C . VAL A 1 86 ? 7.851 -2.072 -22.654 1.00 90.69 86 VAL A C 1
ATOM 695 O O . VAL A 1 86 ? 8.483 -1.485 -23.532 1.00 90.69 86 VAL A O 1
ATOM 698 N N . TYR A 1 87 ? 8.003 -3.375 -22.430 1.00 88.88 87 TYR A N 1
ATOM 699 C CA . TYR A 1 87 ? 8.914 -4.198 -23.208 1.00 88.88 87 TYR A CA 1
ATOM 700 C C . TYR A 1 87 ? 8.527 -4.195 -24.690 1.00 88.88 87 TYR A C 1
ATOM 702 O O . TYR A 1 87 ? 9.348 -3.839 -25.528 1.00 88.88 87 TYR A O 1
ATOM 710 N N . VAL A 1 88 ? 7.265 -4.492 -25.005 1.00 88.94 88 VAL A N 1
ATOM 711 C CA . VAL A 1 88 ? 6.771 -4.584 -26.386 1.00 88.94 88 VAL A CA 1
ATOM 712 C C . VAL A 1 88 ? 6.724 -3.222 -27.082 1.00 88.94 88 VAL A C 1
ATOM 714 O O . VAL A 1 88 ? 7.073 -3.128 -28.253 1.00 88.94 88 VAL A O 1
ATOM 717 N N . LEU A 1 89 ? 6.301 -2.160 -26.393 1.00 88.88 89 LEU A N 1
ATOM 718 C CA . LEU A 1 89 ? 6.088 -0.846 -27.012 1.00 88.88 89 LEU A CA 1
ATOM 719 C C . LEU A 1 89 ? 7.331 0.039 -27.042 1.00 88.88 89 LEU A C 1
ATOM 721 O O . LEU A 1 89 ? 7.407 0.935 -27.876 1.00 88.88 89 LEU A O 1
ATOM 725 N N . VAL A 1 90 ? 8.283 -0.165 -26.132 1.00 87.88 90 VAL A N 1
ATOM 726 C CA . VAL A 1 90 ? 9.469 0.696 -26.022 1.00 87.88 90 VAL A CA 1
ATOM 727 C C . VAL A 1 90 ? 10.723 -0.092 -26.361 1.00 87.88 90 VAL A C 1
ATOM 729 O O . VAL A 1 90 ? 11.446 0.263 -27.288 1.00 87.88 90 VAL A O 1
ATOM 732 N N . ILE A 1 91 ? 10.981 -1.189 -25.648 1.00 80.62 91 ILE A N 1
ATOM 733 C CA . ILE A 1 91 ? 12.251 -1.919 -25.770 1.00 80.62 91 ILE A CA 1
ATOM 734 C C . ILE A 1 91 ? 12.348 -2.628 -27.124 1.00 80.62 91 ILE A C 1
ATOM 736 O O . ILE A 1 91 ? 13.365 -2.504 -27.804 1.00 80.62 91 ILE A O 1
ATOM 740 N N . THR A 1 92 ? 11.299 -3.335 -27.545 1.00 81.94 92 THR A N 1
ATOM 741 C CA . THR A 1 92 ? 11.269 -4.076 -28.812 1.00 81.94 92 THR A CA 1
ATOM 742 C C . THR A 1 92 ? 11.463 -3.177 -30.042 1.00 81.94 92 THR A C 1
ATOM 744 O O . THR A 1 92 ? 12.350 -3.486 -30.839 1.00 81.94 92 THR A O 1
ATOM 747 N N . PRO A 1 93 ? 10.744 -2.051 -30.224 1.00 77.62 93 PRO A N 1
ATOM 748 C CA . PRO A 1 93 ? 10.980 -1.169 -31.364 1.00 77.62 93 PRO A CA 1
ATOM 749 C C . PRO A 1 93 ? 12.341 -0.474 -31.302 1.00 77.62 93 PRO A C 1
ATOM 751 O O . PRO A 1 93 ? 12.983 -0.344 -32.339 1.00 77.62 93 PRO A O 1
ATOM 754 N N . ILE A 1 94 ? 12.844 -0.101 -30.117 1.00 78.12 94 ILE A N 1
ATOM 755 C CA . ILE A 1 94 ? 14.222 0.402 -29.989 1.00 78.12 94 ILE A CA 1
ATOM 756 C C . ILE A 1 94 ? 15.226 -0.673 -30.424 1.00 78.12 94 ILE A C 1
ATOM 758 O O . ILE A 1 94 ? 16.167 -0.360 -31.146 1.00 78.12 94 ILE A O 1
ATOM 762 N N . GLY A 1 95 ? 15.032 -1.934 -30.034 1.00 67.50 95 GLY A N 1
ATOM 763 C CA . GLY A 1 95 ? 15.887 -3.054 -30.438 1.00 67.50 95 GLY A CA 1
ATOM 764 C C . GLY A 1 95 ? 15.831 -3.354 -31.939 1.00 67.50 95 GLY A C 1
ATOM 765 O O . GLY A 1 95 ? 16.869 -3.601 -32.547 1.00 67.50 95 GLY A O 1
ATOM 766 N N . LEU A 1 96 ? 14.646 -3.267 -32.551 1.00 68.62 96 LEU A N 1
ATOM 767 C CA . LEU A 1 96 ? 14.445 -3.449 -33.993 1.00 68.62 96 LEU A CA 1
ATOM 768 C C . LEU A 1 96 ? 15.054 -2.301 -34.812 1.00 68.62 96 LEU A C 1
ATOM 770 O O . LEU A 1 96 ? 15.760 -2.551 -35.785 1.00 68.62 96 LEU A O 1
ATOM 774 N N . LEU A 1 97 ? 14.838 -1.047 -34.404 1.00 69.19 97 LEU A N 1
ATOM 775 C CA . LEU A 1 97 ? 15.380 0.138 -35.084 1.00 69.19 97 LEU A CA 1
ATOM 776 C C . LEU A 1 97 ? 16.890 0.291 -34.873 1.00 69.19 97 LEU A C 1
ATOM 778 O O . LEU A 1 97 ? 17.599 0.791 -35.742 1.00 69.19 97 LEU A O 1
ATOM 782 N N . ARG A 1 98 ? 17.398 -0.165 -33.724 1.00 57.00 98 ARG A N 1
ATOM 783 C CA . ARG A 1 98 ? 18.825 -0.199 -33.390 1.00 57.00 98 ARG A CA 1
ATOM 784 C C . ARG A 1 98 ? 19.460 -1.543 -33.734 1.00 57.00 98 ARG A C 1
ATOM 786 O O . ARG A 1 98 ? 20.500 -1.865 -33.156 1.00 57.00 98 ARG A O 1
ATOM 793 N N . SER A 1 99 ? 18.878 -2.295 -34.676 1.00 54.34 99 SER A N 1
ATOM 794 C CA . SER A 1 99 ? 19.551 -3.412 -35.337 1.00 54.34 99 SER A CA 1
ATOM 795 C C . SER A 1 99 ? 20.773 -2.864 -36.074 1.00 54.34 99 SER A C 1
ATOM 797 O O . SER A 1 99 ? 20.766 -2.563 -37.267 1.00 54.34 99 SER A O 1
ATOM 799 N N . ARG A 1 100 ? 21.854 -2.655 -35.317 1.00 56.44 100 ARG A N 1
ATOM 800 C CA . ARG A 1 100 ? 23.188 -2.611 -35.878 1.00 56.44 100 ARG A CA 1
ATOM 801 C C . ARG A 1 100 ? 23.326 -3.946 -36.584 1.00 56.44 100 ARG A C 1
ATOM 803 O O . ARG A 1 100 ? 23.204 -4.988 -35.944 1.00 56.44 100 ARG A O 1
ATOM 810 N N . LYS A 1 101 ? 23.571 -3.902 -37.892 1.00 51.16 101 LYS A N 1
ATOM 811 C CA . LYS A 1 101 ? 24.192 -5.011 -38.606 1.00 51.16 101 LYS A CA 1
ATOM 812 C C . LYS A 1 101 ? 25.480 -5.313 -37.843 1.00 51.16 101 LYS A C 1
ATOM 814 O O . LYS A 1 101 ? 26.469 -4.615 -38.033 1.00 51.16 101 LYS A O 1
ATOM 819 N N . PHE A 1 102 ? 25.437 -6.237 -36.887 1.00 52.12 102 PHE A N 1
ATOM 820 C CA . PHE A 1 102 ? 26.648 -6.813 -36.334 1.00 52.12 102 PHE A CA 1
ATOM 821 C C . PHE A 1 102 ? 27.260 -7.568 -37.513 1.00 52.12 102 PHE A C 1
ATOM 823 O O . PHE A 1 102 ? 26.618 -8.491 -38.011 1.00 52.12 102 PHE A O 1
ATOM 830 N N . PRO A 1 103 ? 28.414 -7.130 -38.044 1.00 52.66 103 PRO A N 1
ATOM 831 C CA . PRO A 1 103 ? 29.002 -7.769 -39.216 1.00 52.66 103 PRO A CA 1
ATOM 832 C C . PRO A 1 103 ? 29.431 -9.208 -38.918 1.00 52.66 103 PRO A C 1
ATOM 834 O O . PRO A 1 103 ? 29.630 -9.969 -39.856 1.00 52.66 103 PRO A O 1
ATOM 837 N N . HIS A 1 104 ? 29.553 -9.579 -37.638 1.00 51.44 104 HIS A N 1
ATOM 838 C CA . HIS A 1 104 ? 29.947 -10.909 -37.192 1.00 51.44 104 HIS A CA 1
ATOM 839 C C . HIS A 1 104 ? 28.880 -11.449 -36.246 1.00 51.44 104 HIS A C 1
ATOM 841 O O . HIS A 1 104 ? 28.674 -10.936 -35.141 1.00 51.44 104 HIS A O 1
ATOM 847 N N . GLY A 1 105 ? 28.138 -12.443 -36.727 1.00 51.03 105 GLY A N 1
ATOM 848 C CA . GLY A 1 105 ? 27.191 -13.185 -35.908 1.00 51.03 105 GLY A CA 1
ATOM 849 C C . GLY A 1 105 ? 27.935 -14.128 -34.965 1.00 51.03 105 GLY A C 1
ATOM 850 O O . GLY A 1 105 ? 29.085 -14.480 -35.200 1.00 51.03 105 GLY A O 1
ATOM 851 N N . TRP A 1 106 ? 27.253 -14.616 -33.929 1.00 51.56 106 TRP A N 1
ATOM 852 C CA . TRP A 1 106 ? 27.751 -15.694 -33.055 1.00 51.56 106 TRP A CA 1
ATOM 853 C C . TRP A 1 106 ? 28.214 -16.957 -33.812 1.00 51.56 106 TRP A C 1
ATOM 855 O O . TRP A 1 106 ? 28.913 -17.793 -33.253 1.00 51.56 106 TRP A O 1
ATOM 865 N N . VAL A 1 107 ? 27.826 -17.096 -35.081 1.00 55.09 107 VAL A N 1
ATOM 866 C CA . VAL A 1 107 ? 28.254 -18.180 -35.967 1.00 55.09 107 VAL A CA 1
ATOM 867 C C . VAL A 1 107 ? 29.704 -17.980 -36.440 1.00 55.09 107 VAL A C 1
ATOM 869 O O . VAL A 1 107 ? 30.454 -18.953 -36.477 1.00 55.09 107 VAL A O 1
ATOM 872 N N . ASP A 1 108 ? 30.152 -16.741 -36.681 1.00 50.94 108 ASP A N 1
ATOM 873 C CA . ASP A 1 108 ? 31.521 -16.453 -37.152 1.00 50.94 108 ASP A CA 1
ATOM 874 C C . ASP A 1 108 ? 32.581 -16.661 -36.061 1.00 50.94 108 ASP A C 1
ATOM 876 O O . ASP A 1 108 ? 33.723 -17.012 -36.355 1.00 50.94 108 ASP A O 1
ATOM 880 N N . SER A 1 109 ? 32.214 -16.542 -34.777 1.00 52.91 109 SER A N 1
ATOM 881 C CA . SER A 1 109 ? 33.164 -16.825 -33.692 1.00 52.91 109 SER A CA 1
ATOM 882 C C . SER A 1 109 ? 33.500 -18.313 -33.575 1.00 52.91 109 SER A C 1
ATOM 884 O O . SER A 1 109 ? 34.468 -18.658 -32.908 1.00 52.91 109 SER A O 1
ATOM 886 N N . SER A 1 110 ? 32.712 -19.204 -34.187 1.00 54.97 110 SER A N 1
ATOM 887 C CA . SER A 1 110 ? 33.017 -20.639 -34.202 1.00 54.97 110 SER A CA 1
ATOM 888 C C . SER A 1 110 ? 34.032 -21.008 -35.289 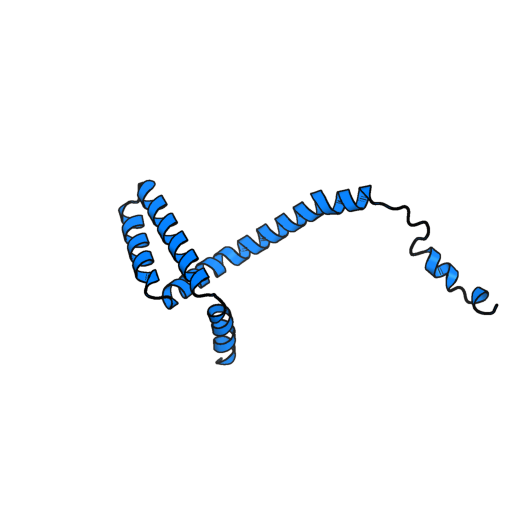1.00 54.97 110 SER A C 1
ATOM 890 O O . SER A 1 110 ? 34.829 -21.921 -35.086 1.00 54.97 110 SER A O 1
ATOM 892 N N . SER A 1 111 ? 34.077 -20.257 -36.397 1.00 57.72 111 SER A N 1
ATOM 893 C CA . SER A 1 111 ? 35.064 -20.453 -37.467 1.00 57.72 111 SER A CA 1
ATOM 894 C C . SER A 1 111 ? 36.460 -19.924 -37.130 1.00 57.72 111 SER A C 1
ATOM 896 O O . SER A 1 111 ? 37.436 -20.365 -37.729 1.00 57.72 111 SER A O 1
ATOM 898 N N . ASP A 1 112 ? 36.590 -19.022 -36.155 1.00 56.22 112 ASP A N 1
ATOM 899 C CA . ASP A 1 112 ? 37.902 -18.550 -35.685 1.00 56.22 112 ASP A CA 1
ATOM 900 C C . ASP A 1 112 ? 38.535 -19.449 -34.611 1.00 56.22 112 ASP A C 1
ATOM 902 O O . ASP A 1 112 ? 39.716 -19.308 -34.314 1.00 56.22 112 ASP A O 1
ATOM 906 N N . ILE A 1 113 ? 37.789 -20.423 -34.075 1.00 59.56 113 ILE A N 1
ATOM 907 C CA . ILE A 1 113 ? 38.287 -21.435 -33.121 1.00 59.56 113 ILE A CA 1
ATOM 908 C C . ILE A 1 113 ? 38.607 -22.750 -33.867 1.00 59.56 113 ILE A C 1
ATOM 910 O O . ILE A 1 113 ? 38.723 -23.819 -33.271 1.00 59.56 113 ILE A O 1
ATOM 914 N N . LEU A 1 114 ? 38.751 -22.704 -35.196 1.00 60.06 114 LEU A N 1
ATOM 915 C CA . LEU A 1 114 ? 39.198 -23.863 -35.962 1.00 60.06 114 LEU A CA 1
ATOM 916 C C . LEU A 1 114 ? 40.656 -24.193 -35.585 1.00 60.06 114 LEU A C 1
ATOM 918 O O . LEU A 1 114 ? 41.505 -23.298 -35.619 1.00 60.06 114 LEU A O 1
ATOM 922 N N . PRO A 1 115 ? 40.976 -25.464 -35.261 1.00 59.91 115 PRO A N 1
ATOM 923 C CA . PRO A 1 115 ? 42.328 -25.886 -34.877 1.00 59.91 115 PRO A CA 1
ATOM 924 C C . PRO A 1 115 ? 43.397 -25.517 -35.912 1.00 59.91 115 PRO A C 1
ATOM 926 O O . PRO A 1 115 ? 44.553 -25.319 -35.563 1.00 59.91 115 PRO A O 1
ATOM 929 N N . GLU A 1 116 ? 42.997 -25.387 -37.177 1.00 65.38 116 GLU A N 1
ATOM 930 C CA . GLU A 1 116 ? 43.848 -25.037 -38.316 1.00 65.38 116 GLU A CA 1
ATOM 931 C C . GLU A 1 116 ? 44.461 -23.629 -38.214 1.00 65.38 116 GLU A C 1
ATOM 933 O O . GLU A 1 116 ? 45.546 -23.415 -38.740 1.00 65.38 116 GLU A O 1
ATOM 938 N N . LYS A 1 117 ? 43.819 -22.686 -37.502 1.00 58.31 117 LYS A N 1
ATOM 939 C CA . LYS A 1 117 ? 44.339 -21.322 -37.275 1.00 58.31 117 LYS A CA 1
ATOM 940 C C . LYS A 1 117 ? 45.124 -21.163 -35.964 1.00 58.31 117 LYS A C 1
ATOM 942 O O . LYS A 1 117 ? 45.626 -20.081 -35.688 1.00 58.31 117 LYS A O 1
ATOM 947 N N . MET A 1 118 ? 45.207 -22.202 -35.127 1.00 58.72 118 MET A N 1
ATOM 948 C CA . MET A 1 118 ? 45.8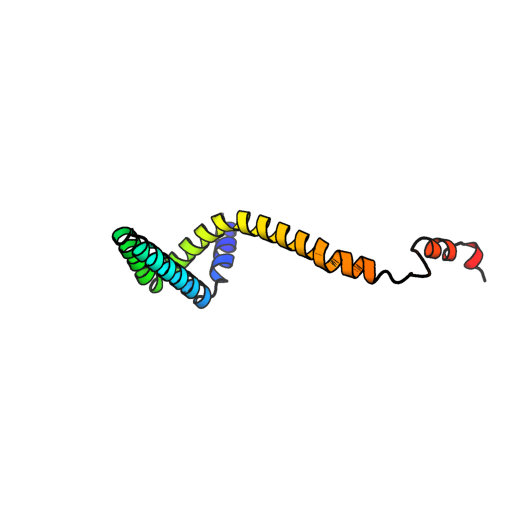78 -22.125 -33.816 1.00 58.72 118 MET A CA 1
ATOM 949 C C . MET A 1 118 ? 47.378 -22.455 -33.861 1.00 58.72 118 MET A C 1
ATOM 951 O O . MET A 1 118 ? 48.038 -22.375 -32.827 1.00 58.72 118 MET A O 1
ATOM 955 N N . PHE A 1 119 ? 47.904 -22.854 -35.023 1.00 59.91 119 PHE A N 1
ATOM 956 C CA . PHE A 1 119 ? 49.293 -23.299 -35.197 1.00 59.91 119 PHE A CA 1
ATOM 957 C C . PHE A 1 119 ? 50.113 -22.429 -36.171 1.00 59.91 119 PHE A C 1
ATOM 959 O O . PHE A 1 119 ? 51.164 -22.884 -36.623 1.00 59.91 119 PHE A O 1
ATOM 966 N N . GLU A 1 120 ? 49.655 -21.212 -36.493 1.00 50.28 120 GLU A N 1
ATOM 967 C CA . GLU A 1 120 ? 50.524 -20.174 -37.088 1.00 50.28 120 GLU A CA 1
ATOM 968 C C . GLU A 1 120 ? 51.359 -19.456 -36.020 1.00 50.28 120 GLU A C 1
ATOM 970 O O . GLU A 1 120 ? 50.801 -19.108 -34.953 1.00 50.28 120 GLU A O 1
#

Radius of gyration: 27.5 Å; Cα contacts (8 Å, |Δi|>4): 49; chains: 1; bounding box: 75×39×57 Å

Solvent-accessible surface area (backbone atoms only — not comparable to full-atom values): 6805 Å² total; per-residue (Å²): 113,72,65,59,54,53,56,54,50,47,65,63,65,66,54,47,70,65,60,49,47,54,51,42,51,51,52,32,52,51,17,51,54,37,28,72,75,72,42,42,69,62,14,50,54,51,24,51,52,39,59,57,32,68,79,39,61,70,58,44,49,52,53,51,49,55,53,46,63,67,43,45,64,56,49,52,51,53,49,50,52,50,50,51,48,48,40,60,71,48,50,47,52,51,51,63,74,61,58,67,81,65,92,66,52,86,68,54,65,58,67,72,67,39,74,84,71,72,77,118

Foldseek 3Di:
DVVVVVVVVVVLVPCDLVNLLVQLVVQLVVLVVCCVVVNVVSSVVSNVVSVVCNVPSVVSSVVVVVVCVVCVVVCVVVVVVVVVCCCVVPVVVCCVVPPDPPVDDPVNVVVCPPPVNVPD

pLDDT: mean 75.06, std 15.01, range [42.12, 91.69]